Protein AF-A0A699X0J9-F1 (afdb_monomer)

pLDDT: mean 88.97, std 14.88, range [35.62, 98.38]

Solvent-accessible surface area (backbone atoms only — not comparable to full-atom values): 6450 Å² total; per-residue (Å²): 140,68,69,65,60,46,72,79,24,84,44,72,50,54,45,47,22,56,50,39,42,52,53,32,54,53,49,50,53,50,58,52,47,53,58,72,77,47,91,50,65,69,58,43,58,49,52,63,55,41,64,59,46,55,31,35,77,53,84,69,36,70,53,65,58,59,55,50,59,76,46,43,91,80,45,49,73,68,30,44,55,27,41,50,50,36,50,50,54,51,51,52,53,49,52,59,58,47,40,75,79,40,68,77,65,74,71,69,73,83,76,119

Foldseek 3Di:
DCVPVCVVAVDPLSVLLVVLQVLLVVLLVQLVVQVVVDPDLVSSVCSLVVVQVVQCVVVHHGRSLVVCVVVVVVHDPSNNVSSVSSVCSSVVSVCVSVCVVPVPVPPPVVPD

Mean predicted aligned error: 6.47 Å

Nearest PDB structures (foldseek):
  3on4-assembly2_H  TM=8.579E-01  e=2.024E-04  Legionella pneumophila subsp. pneumophila str. Philadelphia 1
  4mo7-assembly1_A-2  TM=7.359E-01  e=3.027E-02  Pseudomonas fluorescens A506
  4yze-assembly2_D  TM=7.605E-01  e=7.163E-02  Escherichia coli K-12
  2dg8-assembly1_D  TM=6.336E-01  e=2.371E+00  Streptomyces coelicolor A3(2)
  2q24-assembly1_B  TM=4.031E-01  e=3.276E+00  Streptomyces coelicolor A3(2)

Secondary structure (DSSP, 8-state):
--TTHHHH-SSHHHHHHHHHHHHHHHHHHHHHHHHHS---HHHHHHHHHHHHHHHHHTTT---HHHHHHHTGGGS-HHHHHHHHHHHHHHHHHHHHHHHHH-GGGGTTTT--

Radius of gyration: 16.88 Å; Cα contacts (8 Å, |Δi|>4): 59; chains: 1; bounding box: 32×26×55 Å

Organism: Tanacetum cinerariifolium (NCBI:txid118510)

Structure (mmCIF, N/CA/C/O backbone):
data_AF-A0A699X0J9-F1
#
_entry.id   AF-A0A699X0J9-F1
#
loop_
_atom_site.gro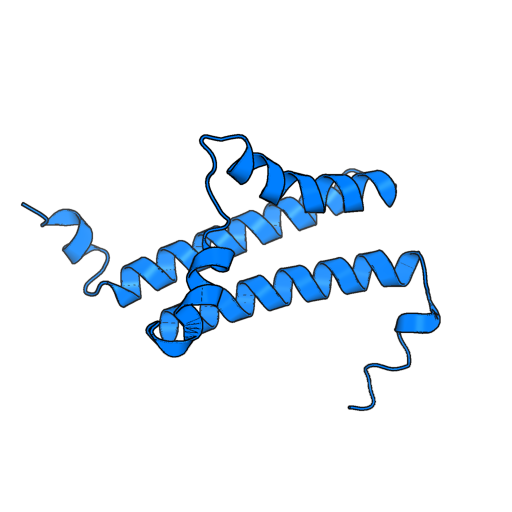up_PDB
_atom_site.id
_atom_site.type_symbol
_atom_site.label_atom_id
_atom_site.label_alt_id
_atom_site.label_comp_id
_atom_site.label_asym_id
_atom_site.label_entity_id
_atom_site.label_seq_id
_atom_site.pdbx_PDB_ins_code
_atom_site.Cartn_x
_atom_site.Cartn_y
_atom_site.Cartn_z
_atom_site.occupancy
_atom_site.B_iso_or_equiv
_atom_site.auth_seq_id
_atom_site.auth_comp_id
_atom_site.auth_asym_id
_atom_site.auth_atom_id
_atom_site.pdbx_PDB_model_num
ATOM 1 N N . LYS A 1 1 ? 0.861 8.091 31.937 1.00 45.00 1 LYS A N 1
ATOM 2 C CA . LYS A 1 1 ? 0.830 9.466 31.378 1.00 45.00 1 LYS A CA 1
ATOM 3 C C . LYS A 1 1 ? 0.799 9.354 29.852 1.00 45.00 1 LYS A C 1
ATOM 5 O O . LYS A 1 1 ? 1.847 9.199 29.254 1.00 45.00 1 LYS A O 1
ATOM 10 N N . SER A 1 2 ? -0.402 9.342 29.267 1.00 54.66 2 SER A N 1
ATOM 11 C CA . SER A 1 2 ? -0.681 9.207 27.822 1.00 54.66 2 SER A CA 1
ATOM 12 C C . SER A 1 2 ? -1.504 10.420 27.358 1.00 54.66 2 SER A C 1
ATOM 14 O O . SER A 1 2 ? -2.553 10.291 26.750 1.00 54.66 2 SER A O 1
ATOM 16 N N . ALA A 1 3 ? -1.127 11.627 27.786 1.00 61.25 3 ALA A N 1
ATOM 17 C CA . ALA A 1 3 ? -1.973 12.803 27.564 1.00 61.25 3 ALA A CA 1
ATOM 18 C C . ALA A 1 3 ? -1.844 13.374 26.140 1.00 61.25 3 ALA A C 1
ATOM 20 O O . ALA A 1 3 ? -2.787 13.988 25.659 1.00 61.25 3 ALA A O 1
ATOM 21 N N . SER A 1 4 ? -0.717 13.160 25.447 1.00 83.31 4 SER A N 1
ATOM 22 C CA . SER A 1 4 ? -0.514 13.719 24.103 1.00 83.31 4 SER A CA 1
ATOM 23 C C . SER A 1 4 ? -1.158 12.880 23.001 1.00 83.31 4 SER A C 1
ATOM 25 O O . SER A 1 4 ? -1.800 13.438 22.122 1.00 83.31 4 SER A O 1
ATOM 27 N N . ILE A 1 5 ? -1.046 11.547 23.042 1.00 82.94 5 ILE A N 1
ATOM 28 C CA . ILE A 1 5 ? -1.568 10.710 21.950 1.00 82.94 5 ILE A CA 1
ATOM 29 C C . ILE A 1 5 ? -3.097 10.731 21.906 1.00 82.94 5 ILE A C 1
ATOM 31 O O . ILE A 1 5 ? -3.656 10.847 20.827 1.00 82.94 5 ILE A O 1
ATOM 35 N N . HIS A 1 6 ? -3.760 10.725 23.069 1.00 85.56 6 HIS A N 1
ATOM 36 C CA . HIS A 1 6 ? -5.222 10.809 23.158 1.00 85.56 6 HIS A CA 1
ATOM 37 C C . HIS A 1 6 ? -5.766 12.197 22.803 1.00 85.56 6 HIS A C 1
ATOM 39 O O . HIS A 1 6 ? -6.934 12.316 22.452 1.00 85.56 6 HIS A O 1
ATOM 45 N N . TYR A 1 7 ? -4.930 13.240 22.877 1.00 86.19 7 TYR A N 1
ATOM 46 C CA . TYR A 1 7 ? -5.292 14.570 22.389 1.00 86.19 7 TYR A CA 1
ATOM 47 C C . TYR A 1 7 ? -5.343 14.615 20.854 1.00 86.19 7 TYR A C 1
ATOM 49 O O . TYR A 1 7 ? -6.202 15.286 20.294 1.00 86.19 7 TYR A O 1
ATOM 57 N N . HIS A 1 8 ? -4.450 13.887 20.175 1.00 88.19 8 HIS A N 1
ATOM 58 C CA . HIS A 1 8 ? -4.416 13.820 18.709 1.00 88.19 8 HIS A CA 1
ATOM 59 C C . HIS A 1 8 ? -5.316 12.721 18.128 1.00 88.19 8 HIS A C 1
ATOM 61 O O . HIS A 1 8 ? -5.863 12.897 17.045 1.00 88.19 8 HIS A O 1
ATOM 67 N N . PHE A 1 9 ? -5.479 11.613 18.850 1.00 94.06 9 PHE A N 1
ATOM 68 C CA . PHE A 1 9 ? -6.233 10.433 18.434 1.00 94.06 9 PHE A CA 1
ATOM 69 C C . PHE A 1 9 ? -7.167 10.004 19.573 1.00 94.06 9 PHE A C 1
ATOM 71 O O . PHE A 1 9 ? -6.734 9.297 20.493 1.00 94.06 9 PHE A O 1
ATOM 78 N N . PRO A 1 10 ? -8.434 10.458 19.554 1.00 91.62 10 PRO A N 1
ATOM 79 C CA . PRO A 1 10 ? -9.406 10.166 20.606 1.00 91.62 10 PRO A CA 1
ATOM 80 C C . PRO A 1 10 ? -9.578 8.665 20.877 1.00 91.62 10 PRO A C 1
ATOM 82 O O . PRO A 1 10 ? -9.729 8.255 22.030 1.00 91.62 10 PRO A O 1
ATOM 85 N N . THR A 1 11 ? -9.497 7.836 19.836 1.00 93.75 11 THR A N 1
ATOM 86 C CA . THR A 1 11 ? -9.615 6.378 19.908 1.00 93.75 11 THR A CA 1
ATOM 87 C C . THR A 1 11 ? -8.399 5.664 19.308 1.00 93.75 11 THR A C 1
ATOM 89 O O . THR A 1 11 ? -7.573 6.239 18.598 1.00 93.75 11 THR A O 1
ATOM 92 N N . LYS A 1 12 ? -8.279 4.359 19.588 1.00 92.19 12 LYS A N 1
ATOM 93 C CA . LYS A 1 12 ? -7.290 3.504 18.912 1.00 92.19 12 LYS A CA 1
ATOM 94 C C . LYS A 1 12 ? -7.591 3.338 17.419 1.00 92.19 12 LYS A C 1
ATOM 96 O O . LYS A 1 12 ? -6.649 3.148 16.658 1.00 92.19 12 LYS A O 1
ATOM 101 N N . GLY A 1 13 ? -8.866 3.412 17.033 1.00 95.69 13 GLY A N 1
ATOM 102 C CA . GLY A 1 13 ? -9.298 3.386 15.639 1.00 95.69 13 GLY A CA 1
ATOM 103 C C . GLY A 1 13 ? -8.772 4.591 14.868 1.00 95.69 13 GLY A C 1
ATOM 104 O O . GLY A 1 13 ? -8.112 4.406 13.852 1.00 95.69 13 GLY A O 1
ATOM 105 N N . ASP A 1 14 ? -8.888 5.793 15.443 1.00 96.38 14 ASP A N 1
ATOM 106 C CA . ASP A 1 14 ? -8.346 7.029 14.852 1.00 96.38 14 ASP A CA 1
ATOM 107 C C . ASP A 1 14 ? -6.827 6.942 14.628 1.00 96.38 14 ASP A C 1
ATOM 109 O O . ASP A 1 14 ? -6.306 7.336 13.584 1.00 96.38 14 ASP A O 1
ATOM 113 N N . LEU A 1 15 ? -6.096 6.395 15.607 1.00 96.38 15 LEU A N 1
ATOM 114 C CA . LEU A 1 15 ? -4.654 6.181 15.471 1.00 96.38 15 LEU A CA 1
ATOM 115 C C . LEU A 1 15 ? -4.339 5.123 14.404 1.00 96.38 15 LEU A C 1
ATOM 117 O O . LEU A 1 15 ? -3.428 5.318 13.601 1.00 96.38 15 LEU A O 1
ATOM 121 N N . GLY A 1 16 ? -5.072 4.008 14.398 1.00 96.81 16 GLY A N 1
ATOM 122 C CA . GLY A 1 16 ? -4.918 2.939 13.414 1.00 96.81 16 GLY A CA 1
ATOM 123 C C . GLY A 1 16 ? -5.152 3.436 11.990 1.00 96.81 16 GLY A C 1
ATOM 124 O O . GLY A 1 16 ? -4.320 3.188 11.120 1.00 96.81 16 GLY A O 1
ATOM 125 N N . GLN A 1 17 ? -6.217 4.213 11.785 1.00 98.00 17 GLN A N 1
ATOM 126 C CA . GLN A 1 17 ? -6.553 4.834 10.509 1.00 98.00 17 GLN A CA 1
ATOM 127 C C . GLN A 1 17 ? -5.423 5.758 10.057 1.00 98.00 17 GLN A C 1
ATOM 129 O O . GLN A 1 17 ? -4.915 5.617 8.951 1.00 98.00 17 GLN A O 1
ATOM 134 N N . ALA A 1 18 ? -4.968 6.670 10.921 1.00 97.81 18 ALA A N 1
ATOM 135 C CA . ALA A 1 18 ? -3.906 7.606 10.566 1.00 97.81 18 ALA A CA 1
ATOM 136 C C . ALA A 1 18 ? -2.583 6.905 10.212 1.00 97.81 18 ALA A C 1
ATOM 138 O O . ALA A 1 18 ? -1.865 7.349 9.314 1.00 97.81 18 ALA A O 1
ATOM 139 N N . LEU A 1 19 ? -2.258 5.802 10.895 1.00 97.19 19 LEU A N 1
ATOM 140 C CA . LEU A 1 19 ? -1.078 4.996 10.589 1.00 97.19 19 LEU A CA 1
ATOM 141 C C . LEU A 1 19 ? -1.209 4.271 9.246 1.00 97.19 19 LEU A C 1
ATOM 143 O O . LEU A 1 19 ? -0.277 4.344 8.445 1.00 97.19 19 LEU A O 1
ATOM 147 N N . ALA A 1 20 ? -2.336 3.599 9.001 1.00 98.06 20 ALA A N 1
ATOM 148 C CA . ALA A 1 20 ? -2.597 2.873 7.759 1.00 98.06 20 ALA A CA 1
ATOM 149 C C . ALA A 1 20 ? -2.661 3.818 6.551 1.00 98.06 20 ALA A C 1
ATOM 151 O O . ALA A 1 20 ? -2.046 3.549 5.520 1.00 98.06 20 ALA A O 1
ATOM 152 N N . LYS A 1 21 ? -3.306 4.977 6.717 1.00 98.31 21 LYS A N 1
ATOM 153 C CA . LYS A 1 21 ? -3.367 6.030 5.706 1.00 98.31 21 LYS A CA 1
ATOM 154 C C . LYS A 1 21 ? -1.979 6.517 5.311 1.00 98.31 21 LYS A C 1
ATOM 156 O O . LYS A 1 21 ? -1.615 6.450 4.142 1.00 98.31 21 LYS A O 1
ATOM 161 N N . ARG A 1 22 ? -1.167 6.943 6.287 1.00 98.12 22 ARG A N 1
ATOM 162 C CA . ARG A 1 22 ? 0.202 7.404 6.009 1.00 98.12 22 ARG A CA 1
ATOM 163 C C . ARG A 1 22 ? 1.034 6.309 5.341 1.00 98.12 22 ARG A C 1
ATOM 165 O O . ARG A 1 22 ? 1.753 6.584 4.393 1.00 98.12 22 ARG A O 1
ATOM 172 N N . TYR A 1 23 ? 0.915 5.069 5.813 1.00 96.75 23 TYR A N 1
ATOM 173 C CA . TYR A 1 23 ? 1.628 3.936 5.223 1.00 96.75 23 TYR A CA 1
ATOM 174 C C . TYR A 1 23 ? 1.238 3.707 3.752 1.00 96.75 23 TYR A C 1
ATOM 176 O O . TYR A 1 23 ? 2.097 3.421 2.919 1.00 96.75 23 TYR A O 1
ATOM 184 N N . THR A 1 24 ? -0.043 3.883 3.424 1.00 96.62 24 THR A N 1
ATOM 185 C CA . THR A 1 24 ? -0.561 3.810 2.051 1.00 96.62 24 THR A CA 1
ATOM 186 C C . THR A 1 24 ? -0.041 4.948 1.180 1.00 96.62 24 THR A C 1
ATOM 188 O O . THR A 1 24 ? 0.410 4.704 0.062 1.00 96.62 24 THR A O 1
ATOM 191 N N . GLU A 1 25 ? -0.052 6.179 1.693 1.00 97.69 25 GLU A N 1
ATOM 192 C CA . GLU A 1 25 ? 0.470 7.360 0.996 1.00 97.69 25 GLU A CA 1
ATOM 193 C C . GLU A 1 25 ? 1.974 7.224 0.700 1.00 97.69 25 GLU A C 1
ATOM 195 O O . GLU A 1 25 ? 2.400 7.464 -0.432 1.00 97.69 25 GLU A O 1
ATOM 200 N N . ASP A 1 26 ? 2.763 6.760 1.674 1.00 96.19 26 ASP A N 1
ATOM 201 C CA . ASP A 1 26 ? 4.200 6.510 1.514 1.00 96.19 26 ASP A CA 1
ATOM 202 C C . ASP A 1 26 ? 4.466 5.428 0.450 1.00 96.19 26 ASP A C 1
ATOM 204 O O . ASP A 1 26 ? 5.337 5.587 -0.412 1.00 96.19 26 ASP A O 1
ATOM 208 N N . GLY A 1 27 ? 3.689 4.338 0.473 1.00 94.56 27 GLY A N 1
ATOM 209 C CA . GLY A 1 27 ? 3.771 3.266 -0.521 1.00 94.56 27 GLY A CA 1
ATOM 210 C C . GLY A 1 27 ? 3.434 3.747 -1.933 1.00 94.56 27 GLY A C 1
ATOM 211 O O . GLY A 1 27 ? 4.189 3.490 -2.871 1.00 94.56 27 GLY A O 1
ATOM 212 N N . LEU A 1 28 ? 2.347 4.506 -2.092 1.00 96.00 28 LEU A N 1
ATOM 213 C CA . LEU A 1 28 ? 1.959 5.099 -3.373 1.00 96.00 28 LEU A CA 1
ATOM 214 C C . LEU A 1 28 ? 3.043 6.038 -3.915 1.00 96.00 28 LEU A C 1
ATOM 216 O O . LEU A 1 28 ? 3.370 5.979 -5.103 1.00 96.00 28 LEU A O 1
ATOM 220 N N . ALA A 1 29 ? 3.609 6.892 -3.061 1.00 96.75 29 ALA A N 1
ATOM 221 C CA . ALA A 1 29 ? 4.675 7.809 -3.449 1.00 96.75 29 ALA A CA 1
ATOM 222 C C . ALA A 1 29 ? 5.916 7.050 -3.941 1.00 96.75 29 ALA A C 1
ATOM 224 O O . ALA A 1 29 ? 6.453 7.374 -5.002 1.00 96.75 29 ALA A O 1
ATOM 225 N N . TYR A 1 30 ? 6.323 5.996 -3.227 1.00 95.69 30 TYR A N 1
ATOM 226 C CA . TYR A 1 30 ? 7.424 5.132 -3.648 1.00 95.69 30 TYR A CA 1
ATOM 227 C C . TYR A 1 30 ? 7.150 4.470 -5.005 1.00 95.69 30 TYR A C 1
ATOM 229 O O . TYR A 1 30 ? 7.976 4.553 -5.913 1.00 95.69 30 TYR A O 1
ATOM 237 N N . LEU A 1 31 ? 5.983 3.841 -5.166 1.00 95.50 31 LEU A N 1
ATOM 238 C CA . LEU A 1 31 ? 5.615 3.122 -6.390 1.00 95.50 31 LEU A CA 1
ATOM 239 C C . LEU A 1 31 ? 5.492 4.054 -7.603 1.00 95.50 31 LEU A C 1
ATOM 241 O O . LEU A 1 31 ? 5.842 3.674 -8.723 1.00 95.50 31 LEU A O 1
ATOM 245 N N . THR A 1 32 ? 5.032 5.286 -7.379 1.00 95.12 32 THR A N 1
ATOM 246 C CA . THR A 1 32 ? 4.991 6.334 -8.406 1.00 95.12 32 THR A CA 1
ATOM 247 C C . THR A 1 32 ? 6.402 6.754 -8.814 1.00 95.12 32 THR A C 1
ATOM 249 O O . THR A 1 32 ? 6.693 6.820 -10.007 1.00 95.12 32 THR A O 1
ATOM 252 N N . GLY A 1 33 ? 7.296 6.984 -7.846 1.00 95.50 33 GLY A N 1
ATOM 253 C CA . GLY A 1 33 ? 8.698 7.327 -8.112 1.00 95.50 33 GLY A CA 1
ATOM 254 C C . GLY A 1 33 ? 9.434 6.224 -8.873 1.00 95.50 33 GLY A C 1
ATOM 255 O O . GLY A 1 33 ? 10.081 6.490 -9.880 1.00 95.50 33 GLY A O 1
ATOM 256 N N . LEU A 1 34 ? 9.228 4.965 -8.478 1.00 94.25 34 LEU A N 1
ATOM 257 C CA . LEU A 1 34 ? 9.820 3.803 -9.141 1.00 94.25 34 LEU A CA 1
ATOM 258 C C . LEU A 1 34 ? 9.480 3.739 -10.639 1.00 94.25 34 LEU A C 1
ATOM 260 O O . LEU A 1 34 ? 10.334 3.368 -11.444 1.00 94.25 34 LEU A O 1
ATOM 264 N N . ARG A 1 35 ? 8.252 4.121 -11.018 1.00 91.50 35 ARG A N 1
ATOM 265 C CA . ARG A 1 35 ? 7.838 4.214 -12.425 1.00 91.50 35 ARG A CA 1
ATOM 266 C C . ARG A 1 35 ? 8.364 5.446 -13.152 1.00 91.50 35 ARG A C 1
ATOM 268 O O . ARG A 1 35 ? 8.502 5.391 -14.366 1.00 91.50 35 ARG A O 1
ATOM 275 N N . ALA A 1 36 ? 8.613 6.544 -12.447 1.00 91.88 36 ALA A N 1
ATOM 276 C CA . ALA A 1 36 ? 9.130 7.767 -13.053 1.00 91.88 36 ALA A CA 1
ATOM 277 C C . ALA A 1 36 ? 10.635 7.679 -13.370 1.00 91.88 36 ALA A C 1
ATOM 279 O O . ALA A 1 36 ? 11.095 8.300 -14.325 1.00 91.88 36 ALA A O 1
ATOM 280 N N . ASP A 1 37 ? 11.389 6.898 -12.593 1.00 88.69 37 ASP A N 1
ATOM 281 C CA . ASP A 1 37 ? 12.855 6.853 -12.667 1.00 88.69 37 ASP A CA 1
ATOM 282 C C . ASP A 1 37 ? 13.407 5.878 -13.727 1.00 88.69 37 ASP A C 1
ATOM 284 O O . ASP A 1 37 ? 14.606 5.885 -14.020 1.00 88.69 37 ASP A O 1
ATOM 288 N N . SER A 1 38 ? 12.571 5.003 -14.296 1.00 88.69 38 SER A N 1
ATOM 289 C CA . SER A 1 38 ? 12.994 3.967 -15.246 1.00 88.69 38 SER A CA 1
ATOM 290 C C . SER A 1 38 ? 11.829 3.459 -16.091 1.00 88.69 38 SER A C 1
ATOM 292 O O . SER A 1 38 ? 10.713 3.435 -15.595 1.00 88.69 38 SER A O 1
ATOM 294 N N . ASP A 1 39 ? 12.113 2.962 -17.299 1.00 87.94 39 ASP A N 1
ATOM 295 C CA . ASP A 1 39 ? 11.187 2.181 -18.141 1.00 87.94 39 ASP A CA 1
ATOM 296 C C . ASP A 1 39 ? 11.525 0.669 -18.153 1.00 87.94 39 ASP A C 1
ATOM 298 O O . ASP A 1 39 ? 11.047 -0.089 -19.001 1.00 87.94 39 ASP A O 1
ATOM 302 N N . ASP A 1 40 ? 12.387 0.205 -17.240 1.00 91.38 40 ASP A N 1
ATOM 303 C CA . ASP A 1 40 ? 12.771 -1.206 -17.140 1.00 91.38 40 ASP A CA 1
ATOM 304 C C . ASP A 1 40 ? 11.828 -1.969 -16.204 1.00 91.38 40 ASP A C 1
ATOM 306 O O . ASP A 1 40 ? 11.869 -1.850 -14.976 1.00 91.38 40 ASP A O 1
ATOM 310 N N . LEU A 1 41 ? 11.024 -2.840 -16.807 1.00 91.19 41 LEU A N 1
ATOM 311 C CA . LEU A 1 41 ? 10.118 -3.744 -16.114 1.00 91.19 41 LEU A CA 1
ATOM 312 C C . LEU A 1 41 ? 10.792 -4.562 -15.001 1.00 91.19 41 LEU A C 1
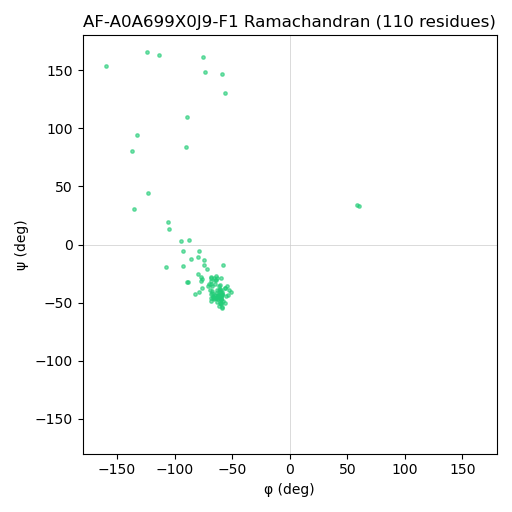ATOM 314 O O . LEU A 1 41 ? 10.199 -4.769 -13.940 1.00 91.19 41 LEU A O 1
ATOM 318 N N . ASN A 1 42 ? 12.014 -5.055 -15.221 1.00 91.50 42 ASN A N 1
ATOM 319 C CA . ASN A 1 42 ? 12.709 -5.847 -14.209 1.00 91.50 42 ASN A CA 1
ATOM 320 C C . ASN A 1 42 ? 13.074 -4.984 -13.001 1.00 91.50 42 ASN A C 1
ATOM 322 O O . ASN A 1 42 ? 13.011 -5.467 -11.869 1.00 91.50 42 ASN A O 1
ATOM 326 N N . LEU A 1 43 ? 13.425 -3.712 -13.223 1.00 94.00 43 LEU A N 1
ATOM 327 C CA . LEU A 1 43 ? 13.680 -2.763 -12.141 1.00 94.00 43 LEU A CA 1
ATOM 328 C C . LEU A 1 43 ? 12.398 -2.450 -11.371 1.00 94.00 43 LEU A C 1
ATOM 330 O O . LEU A 1 43 ? 12.433 -2.459 -10.142 1.00 94.00 43 LEU A O 1
ATOM 334 N N . TRP A 1 44 ? 11.266 -2.269 -12.055 1.00 95.12 44 TRP A N 1
ATOM 335 C CA . TRP A 1 44 ? 9.973 -2.072 -11.397 1.00 95.12 44 TRP A CA 1
ATOM 336 C C . TRP A 1 44 ? 9.570 -3.272 -10.541 1.00 95.12 44 TRP A C 1
ATOM 338 O O . TRP A 1 44 ? 9.307 -3.118 -9.350 1.00 95.12 44 TRP A O 1
ATOM 348 N N . MET A 1 45 ? 9.573 -4.482 -11.102 1.00 94.75 45 MET A N 1
ATOM 349 C CA . MET A 1 45 ? 9.170 -5.679 -10.355 1.00 94.75 45 MET A CA 1
ATOM 350 C C . MET A 1 45 ? 10.107 -5.955 -9.179 1.00 94.75 45 MET A C 1
ATOM 352 O O . MET A 1 45 ? 9.651 -6.296 -8.086 1.00 94.75 45 MET A O 1
ATOM 356 N N . LYS A 1 46 ? 11.417 -5.747 -9.364 1.00 95.19 46 LYS A N 1
ATOM 357 C CA . LYS A 1 46 ? 12.383 -5.856 -8.271 1.00 95.19 46 LYS A CA 1
ATOM 358 C C . LYS A 1 46 ? 12.109 -4.816 -7.186 1.00 95.19 46 LYS A C 1
ATOM 360 O O . LYS A 1 46 ? 12.026 -5.195 -6.022 1.00 95.19 46 LYS A O 1
ATOM 365 N N . GLY A 1 47 ? 11.931 -3.546 -7.554 1.00 95.88 47 GLY A N 1
ATOM 366 C CA . GLY A 1 47 ? 11.637 -2.460 -6.616 1.00 95.88 47 GLY A CA 1
ATOM 367 C C . GLY A 1 47 ? 10.354 -2.705 -5.824 1.00 95.88 47 GLY A C 1
ATOM 368 O O . GLY A 1 47 ? 10.366 -2.587 -4.603 1.00 95.88 47 GLY A O 1
ATOM 369 N N . TYR A 1 48 ? 9.291 -3.173 -6.485 1.00 96.25 48 TYR A N 1
ATOM 370 C CA . TYR A 1 48 ? 8.045 -3.568 -5.825 1.00 96.25 48 TYR A CA 1
ATOM 371 C C . TYR A 1 48 ? 8.279 -4.629 -4.746 1.00 96.25 48 TYR A C 1
ATOM 373 O O . TYR A 1 48 ? 7.862 -4.461 -3.606 1.00 96.25 48 TYR A O 1
ATOM 381 N N . THR A 1 49 ? 8.992 -5.715 -5.064 1.00 95.56 49 THR A N 1
ATOM 382 C CA . THR A 1 49 ? 9.281 -6.755 -4.060 1.00 95.56 49 THR A CA 1
ATOM 383 C C . THR A 1 49 ? 10.230 -6.275 -2.961 1.00 95.56 49 THR A C 1
ATOM 385 O O . THR A 1 49 ? 10.148 -6.741 -1.821 1.00 95.56 49 THR A O 1
ATOM 388 N N . GLU A 1 50 ? 11.115 -5.328 -3.279 1.00 94.62 50 GLU A N 1
ATOM 389 C CA . GLU A 1 50 ? 12.129 -4.842 -2.352 1.00 94.62 50 GLU A CA 1
ATOM 390 C C . GLU A 1 50 ? 11.511 -4.057 -1.193 1.00 94.62 50 GLU A C 1
ATOM 392 O O . GLU A 1 50 ? 11.983 -4.212 -0.071 1.00 94.62 50 GLU A O 1
ATOM 397 N N . ILE A 1 51 ? 10.414 -3.311 -1.386 1.00 91.56 51 ILE A N 1
ATOM 398 C CA . ILE A 1 51 ? 9.795 -2.560 -0.272 1.00 91.56 51 ILE A CA 1
ATOM 399 C C . ILE A 1 51 ? 9.359 -3.478 0.871 1.00 91.56 51 ILE A C 1
ATOM 401 O O . ILE A 1 51 ? 9.549 -3.166 2.047 1.00 91.56 51 ILE A O 1
ATOM 405 N N . PHE A 1 52 ? 8.822 -4.650 0.530 1.00 92.00 52 PHE A N 1
ATOM 406 C CA . PHE A 1 52 ? 8.394 -5.648 1.506 1.00 92.00 52 PHE A CA 1
ATOM 407 C C . PHE A 1 52 ? 9.597 -6.384 2.095 1.00 92.00 52 PHE A C 1
ATOM 409 O O . PHE A 1 52 ? 9.646 -6.653 3.298 1.00 92.00 52 PHE A O 1
ATOM 416 N N . ARG A 1 53 ? 10.611 -6.655 1.265 1.00 93.56 53 ARG A N 1
ATOM 417 C CA . ARG A 1 53 ? 11.877 -7.247 1.702 1.00 93.56 53 ARG A CA 1
ATOM 418 C C . ARG A 1 53 ? 12.610 -6.360 2.704 1.00 93.56 53 ARG A C 1
ATOM 420 O O . ARG A 1 5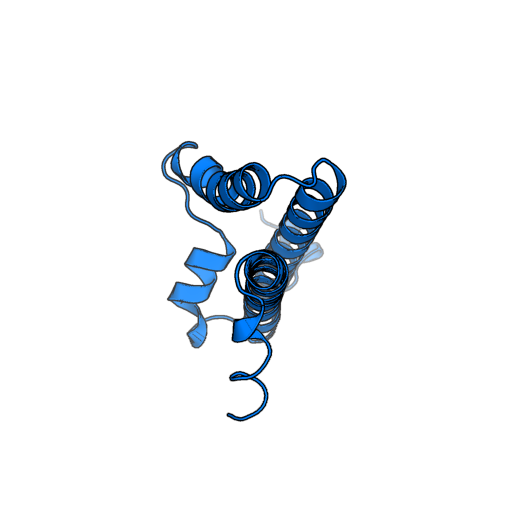3 ? 13.153 -6.891 3.667 1.00 93.56 53 ARG A O 1
ATOM 427 N N . MET A 1 54 ? 12.604 -5.040 2.517 1.00 91.44 54 MET A N 1
ATOM 428 C CA . MET A 1 54 ? 13.249 -4.083 3.420 1.00 91.44 54 MET A CA 1
ATOM 429 C C . MET A 1 54 ? 12.665 -4.144 4.833 1.00 91.44 54 MET A C 1
ATOM 431 O O . MET A 1 54 ? 13.414 -4.023 5.800 1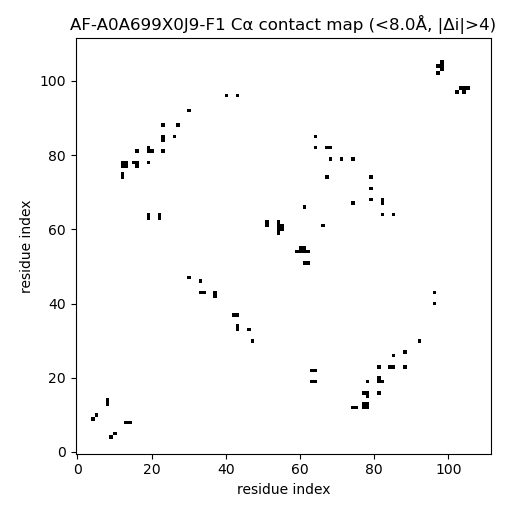.00 91.44 54 MET A O 1
ATOM 435 N N . ALA A 1 55 ? 11.359 -4.393 4.973 1.00 90.81 55 ALA A N 1
ATOM 436 C CA . ALA A 1 55 ? 10.756 -4.656 6.277 1.00 90.81 55 ALA A CA 1
ATOM 437 C C . ALA A 1 55 ? 11.276 -5.974 6.876 1.00 90.81 55 ALA A C 1
ATOM 439 O O . ALA A 1 55 ? 11.713 -5.995 8.024 1.00 90.81 55 ALA A O 1
ATOM 440 N N . LEU A 1 56 ? 11.311 -7.047 6.082 1.00 92.62 56 LEU A N 1
ATOM 441 C CA . LEU A 1 56 ? 11.761 -8.364 6.534 1.00 92.62 56 LEU A CA 1
ATOM 442 C C . LEU A 1 56 ? 13.228 -8.367 6.992 1.00 92.62 56 LEU A C 1
ATOM 444 O O . LEU A 1 56 ? 13.557 -8.931 8.030 1.00 92.62 56 LEU A O 1
ATOM 448 N N . VAL A 1 57 ? 14.135 -7.739 6.244 1.00 95.81 57 VAL A N 1
ATOM 449 C CA . VAL A 1 57 ? 15.561 -7.703 6.625 1.00 95.81 57 VAL A CA 1
ATOM 450 C C . VAL A 1 57 ? 15.839 -6.749 7.787 1.00 95.81 57 VAL A C 1
ATOM 452 O O . VAL A 1 57 ? 16.880 -6.858 8.431 1.00 95.81 57 VAL A O 1
ATOM 455 N N . ASN A 1 58 ? 14.914 -5.833 8.071 1.00 93.12 58 ASN A N 1
ATOM 456 C CA . ASN A 1 58 ? 14.969 -4.928 9.208 1.00 93.12 58 ASN A CA 1
ATOM 457 C C . ASN A 1 58 ? 14.274 -5.564 10.420 1.00 93.12 58 ASN A C 1
ATOM 459 O O . ASN A 1 58 ? 13.102 -5.309 10.681 1.00 93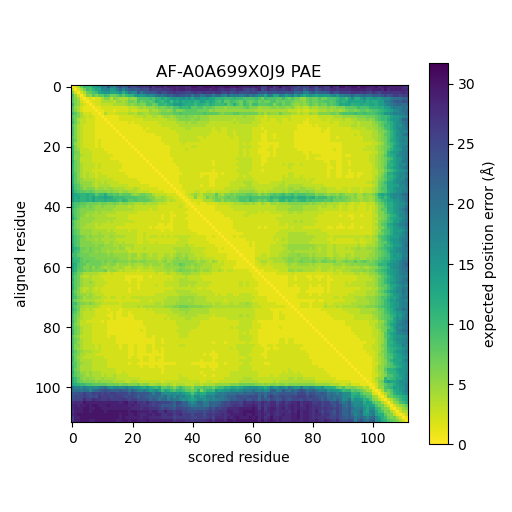.12 58 ASN A O 1
ATOM 463 N N . ASP A 1 59 ? 15.005 -6.399 11.156 1.00 95.62 59 ASP A N 1
ATOM 464 C CA . ASP A 1 59 ? 14.533 -7.096 12.361 1.00 95.62 59 ASP A CA 1
ATOM 465 C C . ASP A 1 59 ? 13.322 -8.026 12.141 1.00 95.62 59 ASP A C 1
ATOM 467 O O . ASP A 1 59 ? 12.492 -8.182 13.037 1.00 95.62 59 ASP A O 1
ATOM 471 N N . ASN A 1 60 ? 13.197 -8.659 10.966 1.00 91.69 60 ASN A N 1
ATOM 472 C CA . ASN A 1 60 ? 12.106 -9.597 10.662 1.00 91.69 60 ASN A CA 1
ATOM 473 C C . ASN A 1 60 ? 10.706 -8.969 10.802 1.00 91.69 60 ASN A C 1
ATOM 475 O O . ASN A 1 60 ? 9.750 -9.627 11.221 1.00 91.69 60 ASN A O 1
ATOM 479 N N . ARG A 1 61 ? 10.584 -7.675 10.482 1.00 93.56 61 ARG A N 1
ATOM 480 C CA . ARG A 1 61 ? 9.304 -6.960 10.517 1.00 93.56 61 ARG A CA 1
ATOM 481 C C . ARG A 1 61 ? 8.441 -7.346 9.319 1.00 93.56 61 ARG A C 1
ATOM 483 O O . ARG A 1 61 ? 8.919 -7.840 8.302 1.00 93.56 61 ARG A O 1
ATOM 490 N N . MET A 1 62 ? 7.149 -7.069 9.439 1.00 92.00 62 MET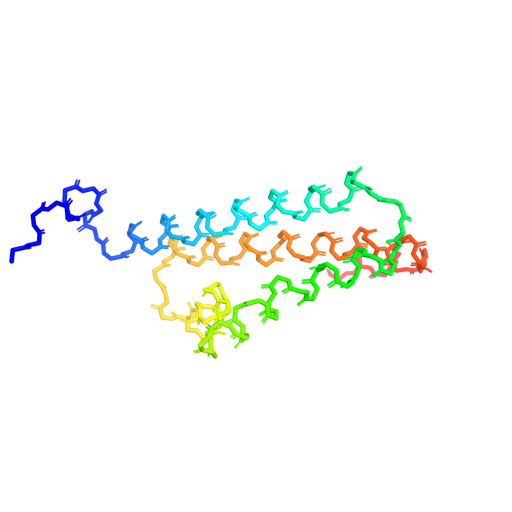 A N 1
ATOM 491 C CA . MET A 1 62 ? 6.165 -7.281 8.378 1.00 92.00 62 MET A CA 1
ATOM 492 C C . MET A 1 62 ? 5.594 -5.957 7.876 1.00 92.00 62 MET A C 1
ATOM 494 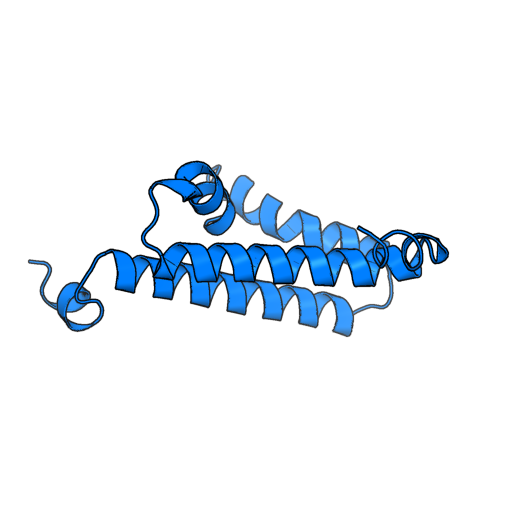O O . MET A 1 62 ? 5.702 -4.919 8.532 1.00 92.00 62 MET A O 1
ATOM 498 N N . CYS A 1 63 ? 4.965 -6.014 6.702 1.00 94.38 63 CYS A N 1
ATOM 499 C CA . CYS A 1 63 ? 4.138 -4.931 6.188 1.00 94.38 63 CYS A CA 1
ATOM 500 C C . CYS A 1 63 ? 3.034 -4.593 7.199 1.00 94.38 63 CYS A C 1
ATOM 502 O O . CYS A 1 63 ? 2.323 -5.492 7.650 1.00 94.38 63 CYS A O 1
ATOM 504 N N . LEU A 1 64 ? 2.876 -3.307 7.530 1.00 95.31 64 LEU A N 1
ATOM 505 C CA . LEU A 1 64 ? 1.845 -2.854 8.466 1.00 95.31 64 LEU A CA 1
ATOM 506 C C . LEU A 1 64 ? 0.450 -3.244 7.966 1.00 95.31 64 LEU A C 1
ATOM 508 O O . LEU A 1 64 ? -0.280 -3.933 8.673 1.00 95.31 64 LEU A O 1
ATOM 512 N N . CYS A 1 65 ? 0.124 -2.864 6.727 1.00 96.31 65 CYS A N 1
ATOM 513 C CA . CYS A 1 65 ? -1.137 -3.237 6.089 1.00 96.31 65 CYS A CA 1
ATOM 514 C C . CYS A 1 65 ? -1.255 -4.754 5.886 1.00 96.31 65 CYS A C 1
ATOM 516 O O . CYS A 1 65 ? -2.360 -5.272 5.929 1.00 96.31 65 CYS A O 1
ATOM 518 N N . GLY A 1 66 ? -0.138 -5.480 5.752 1.00 94.88 66 GLY A N 1
ATOM 519 C CA . GLY A 1 66 ? -0.135 -6.944 5.694 1.00 94.88 66 GLY A CA 1
ATOM 520 C C . GLY A 1 66 ? -0.590 -7.604 7.000 1.00 94.88 66 GLY A C 1
ATOM 521 O O . GLY A 1 66 ? -1.424 -8.502 6.964 1.00 94.88 66 GLY A O 1
ATOM 522 N N . ILE A 1 67 ? -0.098 -7.142 8.157 1.00 95.12 67 ILE A N 1
ATOM 523 C CA . ILE A 1 67 ? -0.596 -7.625 9.458 1.00 95.12 67 ILE A CA 1
ATOM 524 C C . ILE A 1 67 ? -2.034 -7.162 9.694 1.00 95.12 67 ILE A C 1
ATOM 526 O O . ILE A 1 67 ? -2.854 -7.949 10.148 1.00 95.12 67 ILE A O 1
ATOM 530 N N . MET A 1 68 ? -2.365 -5.911 9.370 1.00 96.81 68 MET A N 1
ATOM 531 C CA . MET A 1 68 ? -3.736 -5.414 9.514 1.00 96.81 68 MET A CA 1
ATOM 532 C C . MET A 1 68 ? -4.729 -6.217 8.661 1.00 96.81 68 MET A C 1
ATOM 534 O O . MET A 1 68 ? -5.797 -6.561 9.148 1.00 96.81 68 MET A O 1
ATOM 538 N N . ALA A 1 69 ? -4.364 -6.581 7.431 1.00 96.62 69 ALA A N 1
ATOM 539 C CA . ALA A 1 69 ? -5.184 -7.432 6.572 1.00 96.62 69 ALA A CA 1
ATOM 540 C C . ALA A 1 69 ? -5.384 -8.848 7.141 1.00 96.62 69 ALA A C 1
ATOM 542 O O . ALA A 1 69 ? -6.428 -9.450 6.912 1.00 96.62 69 ALA A O 1
ATOM 543 N N . ALA A 1 70 ? -4.425 -9.385 7.903 1.00 96.62 70 ALA A N 1
ATOM 544 C CA . ALA A 1 70 ? -4.595 -10.677 8.573 1.00 96.62 70 ALA A CA 1
ATOM 545 C C . ALA A 1 70 ? -5.640 -10.628 9.705 1.00 96.62 70 ALA A C 1
ATOM 547 O O . ALA A 1 70 ? -6.294 -11.630 9.973 1.00 96.62 70 ALA A O 1
ATOM 548 N N . GLU A 1 71 ? -5.826 -9.458 10.319 1.00 95.69 71 GLU A N 1
ATOM 549 C CA . GLU A 1 71 ? -6.774 -9.206 11.414 1.00 95.69 71 GLU A CA 1
ATOM 550 C C . GLU A 1 71 ? -8.011 -8.417 10.936 1.00 95.69 71 GLU A C 1
ATOM 552 O O . GLU A 1 71 ? -8.688 -7.764 11.730 1.00 95.69 71 GLU A O 1
ATOM 557 N N . TYR A 1 72 ? -8.284 -8.417 9.626 1.00 96.50 72 TYR A N 1
ATOM 558 C CA . TYR A 1 72 ? -9.207 -7.482 8.971 1.00 96.50 72 TYR A CA 1
ATOM 559 C C . TYR A 1 72 ? -10.608 -7.450 9.599 1.00 96.50 72 TYR A C 1
ATOM 561 O O . TYR A 1 72 ? -11.156 -6.369 9.832 1.00 96.50 72 TYR A O 1
ATOM 569 N N . ASP A 1 73 ? -11.168 -8.617 9.925 1.00 96.25 73 ASP A N 1
ATOM 570 C CA . ASP A 1 73 ? -12.514 -8.745 10.498 1.00 96.25 73 ASP A CA 1
ATOM 571 C C . ASP A 1 73 ? -12.643 -8.072 11.877 1.00 96.25 73 ASP A C 1
ATOM 573 O O . ASP A 1 73 ? -13.710 -7.552 12.216 1.00 96.25 73 ASP A O 1
ATOM 577 N N . ASP A 1 74 ? -11.545 -7.998 12.632 1.00 96.06 74 ASP A N 1
ATOM 578 C CA . ASP A 1 74 ? -11.485 -7.406 13.971 1.00 96.06 74 ASP A CA 1
ATOM 579 C C . ASP A 1 74 ? -11.096 -5.916 13.960 1.00 96.06 74 ASP A C 1
ATOM 581 O O . ASP A 1 74 ? -11.120 -5.242 14.998 1.00 96.06 74 ASP A O 1
ATOM 585 N N . LEU A 1 75 ? -10.751 -5.358 12.795 1.00 97.25 75 LEU A N 1
ATOM 586 C CA . LEU A 1 75 ? -10.391 -3.949 12.676 1.00 97.25 75 LEU A CA 1
ATOM 587 C C . LEU A 1 75 ? -11.615 -3.026 12.780 1.00 97.25 75 LEU A C 1
ATOM 589 O O . LEU A 1 75 ? -12.700 -3.349 12.295 1.00 97.25 75 LEU A O 1
ATOM 593 N N . PRO A 1 76 ? -11.455 -1.809 13.324 1.00 97.75 76 PRO A N 1
ATOM 594 C CA . PRO A 1 76 ? -12.461 -0.767 13.173 1.00 97.75 76 PRO A CA 1
ATOM 595 C C . PRO A 1 76 ? -12.714 -0.434 11.687 1.00 97.75 76 PRO A C 1
ATOM 597 O O . PRO A 1 76 ? -11.772 -0.483 10.887 1.00 97.75 76 PRO A O 1
ATOM 600 N N . PRO A 1 77 ? -13.953 -0.072 11.295 1.00 97.88 77 PRO A N 1
ATOM 601 C CA . PRO A 1 77 ? -14.305 0.207 9.899 1.00 97.88 77 PRO A CA 1
ATOM 602 C C . PRO A 1 77 ? -13.398 1.235 9.212 1.00 97.88 77 PRO A C 1
ATOM 604 O O . PRO A 1 77 ? -13.039 1.067 8.049 1.00 97.88 77 PRO A O 1
ATOM 607 N N . GLU A 1 78 ? -13.002 2.277 9.935 1.00 97.44 78 GLU A N 1
ATOM 608 C CA . GLU A 1 78 ? -12.118 3.332 9.451 1.00 97.44 78 GLU A CA 1
ATOM 609 C C . GLU A 1 78 ? -10.706 2.830 9.132 1.00 97.44 78 GLU A C 1
ATOM 611 O O . GLU A 1 78 ? -10.072 3.347 8.221 1.00 97.44 78 GLU A O 1
ATOM 616 N N . VAL A 1 79 ? -10.220 1.802 9.833 1.00 98.25 79 VAL A N 1
ATOM 617 C CA . VAL A 1 79 ? -8.912 1.196 9.553 1.00 98.25 79 VAL A CA 1
ATOM 618 C C . VAL A 1 79 ? -9.013 0.259 8.355 1.00 98.25 79 VAL A C 1
ATOM 620 O O . VAL A 1 79 ? -8.130 0.281 7.501 1.00 98.25 79 VAL A O 1
ATOM 623 N N . ARG A 1 80 ? -10.101 -0.521 8.250 1.00 98.38 80 ARG A N 1
ATOM 624 C CA . ARG A 1 80 ? -10.349 -1.397 7.092 1.00 98.38 80 ARG A CA 1
ATOM 625 C C . ARG A 1 80 ? -10.334 -0.626 5.779 1.00 98.38 80 ARG A C 1
ATOM 627 O O . ARG A 1 80 ? -9.658 -1.051 4.853 1.00 98.38 80 ARG A O 1
ATOM 634 N N . ALA A 1 81 ? -10.979 0.541 5.744 1.00 98.25 81 ALA A N 1
ATOM 635 C CA . ALA A 1 81 ? -10.996 1.393 4.557 1.00 98.25 81 ALA A CA 1
ATOM 636 C C . ALA A 1 81 ? -9.582 1.758 4.061 1.00 98.25 81 ALA A C 1
ATOM 638 O O . ALA A 1 81 ? -9.336 1.790 2.859 1.00 98.25 81 ALA A O 1
ATOM 639 N N . GLU A 1 82 ? -8.635 1.994 4.972 1.00 98.25 82 GLU A N 1
ATOM 640 C CA . GLU A 1 82 ? -7.247 2.302 4.607 1.00 98.25 82 GLU A CA 1
ATOM 641 C C . GLU A 1 82 ? -6.458 1.046 4.192 1.00 98.25 82 GLU A C 1
ATOM 643 O O . GLU A 1 82 ? -5.580 1.120 3.336 1.00 98.25 82 GLU A O 1
ATOM 648 N N . VAL A 1 83 ? -6.770 -0.125 4.759 1.00 97.94 83 VAL A N 1
ATOM 649 C CA . VAL A 1 83 ? -6.196 -1.414 4.322 1.00 97.94 83 VAL A CA 1
ATOM 650 C C . VAL A 1 83 ? -6.677 -1.781 2.915 1.00 97.94 83 VAL A C 1
ATOM 652 O O . VAL A 1 83 ? -5.882 -2.241 2.090 1.00 97.94 83 VAL A O 1
ATOM 655 N N . ASP A 1 84 ? -7.950 -1.528 2.616 1.00 98.19 84 ASP A N 1
ATOM 656 C CA . ASP A 1 84 ? -8.517 -1.697 1.277 1.00 98.19 84 ASP A CA 1
ATOM 657 C C . ASP A 1 84 ? -7.845 -0.734 0.295 1.00 98.19 84 ASP A C 1
ATOM 659 O O . ASP A 1 84 ? -7.368 -1.157 -0.756 1.00 98.19 84 ASP A O 1
ATOM 663 N N . ALA A 1 85 ? -7.681 0.538 0.678 1.00 98.06 85 ALA A N 1
ATOM 664 C CA . ALA A 1 85 ? -6.973 1.524 -0.136 1.00 98.06 85 ALA A CA 1
ATOM 665 C C . ALA A 1 85 ? -5.518 1.114 -0.427 1.00 98.06 85 ALA A C 1
ATOM 667 O O . ALA A 1 85 ? -5.048 1.263 -1.558 1.00 98.06 85 ALA A O 1
ATOM 668 N N . PHE A 1 86 ? -4.803 0.559 0.559 1.00 97.75 86 PHE A N 1
ATOM 669 C CA . PHE A 1 86 ? -3.472 -0.009 0.344 1.00 97.75 86 PHE A CA 1
ATOM 670 C C . PHE A 1 86 ? -3.504 -1.137 -0.689 1.00 97.75 86 PHE A C 1
ATOM 672 O O . PHE A 1 86 ? -2.686 -1.163 -1.611 1.00 97.75 86 PHE A O 1
ATOM 679 N N . THR A 1 87 ? -4.448 -2.067 -0.550 1.00 97.31 87 THR A N 1
ATOM 680 C CA . THR A 1 87 ? -4.601 -3.201 -1.468 1.00 97.31 87 THR A CA 1
ATOM 681 C C . THR A 1 87 ? -4.885 -2.714 -2.887 1.00 97.31 87 THR A C 1
ATOM 683 O O . THR A 1 87 ? -4.188 -3.119 -3.817 1.00 97.31 87 THR A O 1
ATOM 686 N N . ASP A 1 88 ? -5.803 -1.763 -3.046 1.00 97.88 88 ASP A N 1
ATOM 687 C CA . ASP A 1 88 ? -6.160 -1.158 -4.330 1.00 97.88 88 ASP A CA 1
ATOM 688 C C . ASP A 1 88 ? -4.976 -0.462 -5.007 1.00 97.88 88 ASP A C 1
ATOM 690 O O . ASP A 1 88 ? -4.797 -0.581 -6.220 1.00 97.88 88 ASP A O 1
ATOM 694 N N . VAL A 1 89 ? -4.145 0.259 -4.244 1.00 97.00 89 VAL A N 1
ATOM 695 C CA . VAL A 1 89 ? -2.921 0.887 -4.768 1.00 97.00 89 VAL A CA 1
ATOM 696 C C . VAL A 1 89 ? -1.979 -0.168 -5.343 1.00 97.00 89 VAL A C 1
ATOM 698 O O . VAL A 1 89 ? -1.482 0.001 -6.457 1.00 97.00 89 VAL A O 1
ATOM 701 N N . ASN A 1 90 ? -1.751 -1.260 -4.611 1.00 97.50 90 ASN A N 1
ATOM 702 C CA . ASN A 1 90 ? -0.839 -2.318 -5.041 1.00 97.50 90 ASN A CA 1
ATOM 703 C C . ASN A 1 90 ? -1.388 -3.086 -6.248 1.00 97.50 90 ASN A C 1
ATOM 705 O O . ASN A 1 90 ? -0.658 -3.286 -7.217 1.00 97.50 90 ASN A O 1
ATOM 709 N N . VAL A 1 91 ? -2.668 -3.474 -6.218 1.00 97.19 91 VAL A N 1
ATOM 710 C CA . VAL A 1 91 ? -3.325 -4.181 -7.326 1.00 97.19 91 VAL A CA 1
ATOM 711 C C . VAL A 1 91 ? -3.306 -3.319 -8.580 1.00 97.19 91 VAL A C 1
ATOM 713 O O . VAL A 1 91 ? -2.821 -3.777 -9.607 1.00 97.19 91 VAL A O 1
ATOM 716 N N . ARG A 1 92 ? -3.732 -2.051 -8.499 1.00 96.44 92 ARG A N 1
ATOM 717 C CA . ARG A 1 92 ? -3.721 -1.142 -9.654 1.00 96.44 92 ARG A CA 1
ATOM 718 C C . ARG A 1 92 ? -2.320 -0.990 -10.236 1.00 96.44 92 ARG A C 1
ATOM 720 O O . ARG A 1 92 ? -2.146 -1.134 -11.441 1.00 96.44 92 ARG A O 1
ATOM 727 N N . TRP A 1 93 ? -1.324 -0.735 -9.388 1.00 96.38 93 TRP A N 1
ATOM 728 C CA . TRP A 1 93 ? 0.050 -0.556 -9.849 1.00 96.38 93 TRP A CA 1
ATOM 729 C C . TRP A 1 93 ? 0.601 -1.820 -10.520 1.00 96.38 93 TRP A C 1
ATOM 731 O O . TRP A 1 93 ? 1.206 -1.736 -11.589 1.00 96.38 93 TRP A O 1
ATOM 741 N N . LEU A 1 94 ? 0.364 -2.997 -9.933 1.00 95.31 94 LEU A N 1
ATOM 742 C CA . LEU A 1 94 ? 0.785 -4.272 -10.514 1.00 95.31 94 LEU A CA 1
ATOM 743 C C . LEU A 1 94 ? 0.061 -4.565 -11.827 1.00 95.31 94 LEU A C 1
ATOM 745 O O . LEU A 1 94 ? 0.716 -4.974 -12.782 1.00 95.31 94 LEU A O 1
ATOM 749 N N . SER A 1 95 ? -1.250 -4.338 -11.903 1.00 94.56 95 SER A N 1
ATOM 750 C CA . SER A 1 95 ? -2.024 -4.512 -13.134 1.00 94.56 95 SER A CA 1
ATOM 751 C C . SER A 1 95 ? -1.499 -3.610 -14.250 1.00 94.56 95 SER A C 1
ATOM 753 O O . SER A 1 95 ? -1.269 -4.088 -15.362 1.00 94.56 95 SER A O 1
ATOM 755 N N . ASP A 1 96 ? -1.207 -2.342 -13.949 1.00 92.06 96 ASP A N 1
ATOM 756 C CA . ASP A 1 96 ? -0.611 -1.410 -14.909 1.00 92.06 96 ASP A CA 1
ATOM 757 C C . ASP A 1 96 ? 0.749 -1.919 -15.409 1.00 92.06 96 ASP A C 1
ATOM 759 O O . ASP A 1 96 ? 0.997 -1.945 -16.615 1.00 92.06 96 ASP A O 1
ATOM 763 N N . VAL A 1 97 ? 1.622 -2.376 -14.507 1.00 92.06 97 VAL A N 1
ATOM 764 C CA . VAL A 1 97 ? 2.946 -2.911 -14.864 1.00 92.06 97 VAL A CA 1
ATOM 765 C C . VAL A 1 97 ? 2.835 -4.193 -15.692 1.00 92.06 97 VAL A C 1
ATOM 767 O O . VAL A 1 97 ? 3.494 -4.319 -16.723 1.00 92.06 97 VAL A O 1
ATOM 770 N N . LEU A 1 98 ? 1.985 -5.138 -15.289 1.00 90.19 98 LEU A N 1
ATOM 771 C CA . LEU A 1 98 ? 1.815 -6.423 -15.971 1.00 90.19 98 LEU A CA 1
ATOM 772 C C . LEU A 1 98 ? 1.156 -6.274 -17.347 1.00 90.19 98 LEU A C 1
ATOM 774 O O . LEU A 1 98 ? 1.498 -7.027 -18.265 1.00 90.19 98 LEU A O 1
ATOM 778 N N . SER A 1 99 ? 0.274 -5.286 -17.525 1.00 89.62 99 SER A N 1
ATOM 779 C CA . SER A 1 99 ? -0.354 -4.988 -18.820 1.00 89.62 99 SER A CA 1
ATOM 780 C C . SER A 1 99 ? 0.671 -4.647 -19.910 1.00 89.62 99 SER A C 1
ATOM 782 O O . SER A 1 99 ? 0.460 -4.961 -21.081 1.00 89.62 99 SER A O 1
ATOM 784 N N . ILE A 1 100 ? 1.828 -4.094 -19.525 1.00 85.50 100 ILE A N 1
ATOM 785 C CA . ILE A 1 100 ? 2.929 -3.760 -20.439 1.00 85.50 100 ILE A CA 1
ATOM 786 C C . ILE A 1 100 ? 3.610 -5.035 -20.964 1.00 85.50 100 ILE A C 1
ATOM 788 O O . ILE A 1 100 ? 4.049 -5.083 -22.111 1.00 85.50 100 ILE A O 1
ATOM 792 N N . CYS A 1 101 ? 3.690 -6.091 -20.150 1.00 74.56 101 CYS A N 1
ATOM 793 C CA . CYS A 1 101 ? 4.367 -7.347 -20.504 1.00 74.56 101 CYS A CA 1
ATOM 794 C C . CYS A 1 101 ? 3.436 -8.340 -21.201 1.00 74.56 101 CYS A C 1
ATOM 796 O O . CYS A 1 101 ? 3.882 -9.174 -21.992 1.00 74.56 101 CYS A O 1
ATOM 798 N N . ARG A 1 102 ? 2.151 -8.308 -20.839 1.00 69.62 102 ARG A N 1
ATOM 799 C CA . ARG A 1 102 ? 1.115 -9.259 -21.252 1.00 69.62 102 ARG A CA 1
ATOM 800 C C . ARG A 1 102 ? -0.153 -8.478 -21.610 1.00 69.62 102 ARG A C 1
ATOM 802 O O . ARG A 1 102 ? -1.083 -8.436 -20.806 1.00 69.62 102 ARG A O 1
ATOM 809 N N . PRO A 1 103 ? -0.226 -7.909 -22.828 1.00 59.81 103 PRO A N 1
ATOM 810 C CA . PRO A 1 103 ? -1.368 -7.102 -23.255 1.00 59.81 103 PRO A CA 1
ATOM 811 C C . PRO A 1 103 ? -2.710 -7.849 -23.210 1.00 59.81 103 PRO A C 1
ATOM 813 O O . PRO A 1 103 ? -3.754 -7.221 -23.233 1.00 59.81 103 PRO A O 1
ATOM 816 N N . GLN A 1 104 ? -2.702 -9.186 -23.149 1.00 58.84 104 GLN A N 1
ATOM 817 C CA . GLN A 1 104 ? -3.906 -10.023 -23.145 1.00 58.84 104 GLN A CA 1
ATOM 818 C C . GLN A 1 104 ? -4.614 -10.095 -21.778 1.00 58.84 104 GLN A C 1
ATOM 820 O O . GLN A 1 104 ? -5.678 -10.691 -21.692 1.00 58.84 104 GLN A O 1
ATOM 825 N N . LEU A 1 105 ? -4.048 -9.514 -20.710 1.00 55.56 105 LEU A N 1
ATOM 826 C CA . LEU A 1 105 ? -4.696 -9.448 -19.389 1.00 55.56 105 LEU A CA 1
ATOM 827 C C . LEU A 1 105 ? -5.756 -8.334 -19.287 1.00 55.56 105 LEU A C 1
ATOM 829 O O . LEU A 1 105 ? -6.516 -8.319 -18.328 1.00 55.56 105 LEU A O 1
ATOM 833 N N . SER A 1 106 ? -5.844 -7.417 -20.259 1.00 52.00 106 SER A N 1
ATOM 834 C CA . SER A 1 106 ? -6.798 -6.297 -20.214 1.00 52.00 106 SER A CA 1
ATOM 835 C C . SER A 1 106 ? -8.255 -6.674 -20.502 1.00 52.00 106 SER A C 1
ATOM 837 O O . SER A 1 106 ? -9.143 -5.849 -20.269 1.00 52.00 106 SER A O 1
ATOM 839 N N . ASP A 1 107 ? -8.502 -7.875 -21.031 1.00 52.94 107 ASP A N 1
ATOM 840 C CA . ASP A 1 107 ? -9.785 -8.212 -21.660 1.00 52.94 107 ASP A CA 1
ATOM 841 C C . ASP A 1 107 ? -10.652 -9.166 -20.819 1.00 52.94 107 ASP A C 1
ATOM 843 O O . ASP A 1 107 ? -11.871 -9.160 -20.982 1.00 52.94 107 ASP A O 1
ATOM 847 N N . ASP A 1 108 ? -10.073 -9.898 -19.860 1.00 50.34 108 ASP A N 1
ATOM 848 C CA . ASP A 1 108 ? -10.812 -10.897 -19.068 1.00 50.34 108 ASP A CA 1
ATOM 849 C C . ASP A 1 108 ? -11.398 -10.345 -17.748 1.00 50.34 108 ASP A C 1
ATOM 851 O O . ASP A 1 108 ? -12.357 -10.903 -17.218 1.00 50.34 108 ASP A O 1
ATOM 855 N N . GLU A 1 109 ? -10.915 -9.206 -17.235 1.00 51.75 109 GLU A N 1
ATOM 856 C CA . GLU A 1 109 ? -11.357 -8.653 -15.935 1.00 51.75 109 GLU A CA 1
ATOM 857 C C . GLU A 1 109 ? -12.485 -7.608 -16.034 1.00 51.75 109 GLU A C 1
ATOM 859 O O . GLU A 1 109 ? -12.938 -7.074 -15.025 1.00 51.75 109 GLU A O 1
ATOM 864 N N . LYS A 1 110 ? -13.007 -7.325 -17.236 1.00 40.00 110 LYS A N 1
ATOM 865 C CA . LYS A 1 110 ? -14.218 -6.491 -17.403 1.00 40.00 110 LYS A CA 1
ATOM 866 C C . LYS A 1 110 ? -15.528 -7.284 -17.328 1.00 40.00 110 LYS A C 1
ATOM 868 O O . LYS A 1 110 ? -16.592 -6.701 -17.539 1.00 40.00 110 LYS A O 1
ATOM 873 N N . GLN A 1 111 ? -15.471 -8.589 -17.055 1.00 35.62 111 GLN A N 1
ATOM 874 C CA . GLN A 1 111 ? -16.631 -9.476 -17.163 1.00 35.62 111 GLN A CA 1
ATOM 875 C C . GLN A 1 111 ? -16.824 -10.448 -15.983 1.00 35.62 111 GLN A C 1
ATOM 877 O O . GLN A 1 111 ? -17.392 -11.524 -16.187 1.00 35.62 111 GLN A O 1
ATOM 882 N N . GLN A 1 112 ? -16.423 -10.078 -14.762 1.00 38.31 112 GLN A N 1
ATOM 883 C CA . GLN A 1 112 ? -16.902 -10.730 -13.532 1.00 38.31 112 GLN A CA 1
ATOM 884 C C . GLN A 1 112 ? -17.348 -9.714 -12.487 1.00 38.31 112 GLN A C 1
ATOM 886 O O . GLN A 1 112 ? -16.573 -8.776 -12.208 1.00 38.31 112 GLN A O 1
#

InterPro domains:
  IPR036271 Tetracyclin repressor-like, C-terminal domain superfamily [SSF48498] (46-99)

Sequence (112 aa):
KSASIHYHFPTKGDLGQALAKRYTEDGLAYLTGLRADSDDLNLWMKGYTEIFRMALVNDNRMCLCGIMAAEYDDLPPEVRAEVDAFTDVNVRWLSDVLSICRPQLSDDEKQQ

=== Feature glossary ===
Key to the feature types in this record:

Secondary structure (8-state, DSSP). Secondary structure is the local, repeating backbone conformation. DSSP classifies it into eight states by reading the hydrogen-bond network: three helix types (H, G, I), two β types (E, B), two non-regular types (T, S), and unstructured coil (-).

Backbone torsions (φ/ψ). Backbone dihedral angles. Every residue except chain termini has a φ (preceding-C → N → Cα → C) and a ψ (N → Cα → C → next-N). They are reported in degrees following the IUPAC sign convention. Secondary structure is essentially a statement about which (φ, ψ) basin each residue occupies.

Predicted aligned error. Predicted Aligned Error (PAE) is an AlphaFold confidence matrix: entry (i, j) is the expected error in the position of residue j, in ångströms, when the prediction is superimposed on the true structure at residue i. Low PAE within a block of residues means that block is internally rigid and well-predicted; high PAE between two blocks means their relative placement is uncertain even if each block individually is confident.

B-factor. B-factor (Debye–Waller factor) reflects atomic displacement in the crystal lattice. It is an experimental observable (units Å²), not a prediction; low values mean the atom is pinned down, high values mean it moves or is heterogeneous across the crystal.

Secondary structure (3-state, P-SEA). Three-state secondary structure (P-SEA) collapses the eight DSSP classes into helix (a), strand (b), and coil (c). P-SEA assigns these from Cα geometry alone — distances and angles — without requiring backbone oxygens, so it works on any Cα trace.

Sequence. Primary structure: the covalent order of the twenty standard amino acids along the backbone. Two proteins with the same sequence will (almost always) fold to the same structure; two with 30% identity often share a fold but not the details.

pLDDT. pLDDT is the predicted lDDT-Cα score: AlphaFold's confidence that the local environment of each residue (all inter-atomic distances within 15 Å) is correctly placed. It is a per-residue number between 0 and 100, with higher meaning more reliable.

InterPro / GO / CATH / organism. Functional annotations link the protein to curated databases. InterPro entries identify conserved domains and families by matching the sequence against member-database signatures (Pfam, PROSITE, CDD, …). Gene Ontology (GO) terms describe molecular function, biological process, and cellular component in a controlled vocabulary. CATH places the structure in a hierarchical fold classification (Class/Architecture/Topology/Homologous-superfamily). The organism is the source species.

Contact-map, Ramachandran, and PAE plots. Three diagnostic plots accompany the record. The Cα contact map visualizes the tertiary structure as a 2D adjacency mat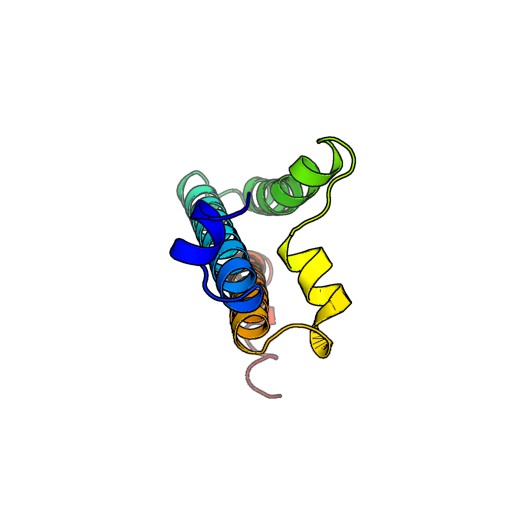rix (8 Å cutoff, sequence-local contacts suppressed). The Ramachandran plot shows the distribution of backbone (φ, ψ) torsions, with points in the α and β basins reflecting secondary structure content. The PAE plot shows AlphaFold's inter-residue confidence as a color matrix.

mmCIF coordinates. The mmCIF table is the protein's shape written out atom by atom. For each backbone N, Cα, C, and carbonyl O, it records an (x, y, z) coordinate triple in Å plus the residue type, chain letter, and residue number.

Radius of gyration, Cα contacts, bounding box. Three whole-structure scalars: the radius of gyration (RMS distance of Cα from centroid, in Å), the count of Cα–Cα contacts (pairs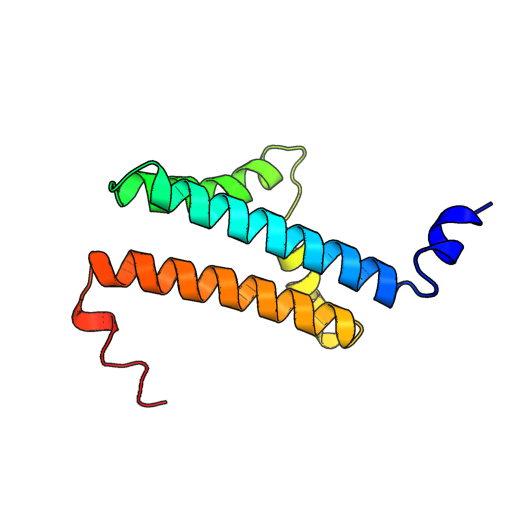 closer than 8 Å and separated by more than four residues in sequence — i.e. tertiary, not local, contacts), and the bounding-box dimensions. Together they distinguish compact globular folds from extended fibres or disordered chains.

Foldseek 3Di. The Foldseek 3Di string encodes local tertiary geometry as a 20-letter alphabet — one character per residue — derived from the relative positions of nearby Cα atoms. Unlike the amino-acid sequence, 3Di is a direct function of the 3D structure, so two proteins with the same fold have similar 3Di strings even at low sequence identity.

Rendered structure images. Six rendered views show the 3D structure from the faces of a cube — i.e. along ±x, ±y, ±z. Rendering representation is drawn randomly per protein from cartoon (secondary-structure ribbons), sticks (backbone bonds), or molecular surface; coloring is either N→C rainbow (blue at the N-terminus through red at the C-terminus) or one color per chain.

Nearest PDB structures. The Foldseek neighbor list gives the closest experimentally determined structures in the PDB, ranked by structural alignment. TM-score near 1 means near-identical fold; near 0.3 means only rough topology match. This is how one finds what a novel AlphaFold prediction most resembles in the solved-structure universe.

Solvent-accessible surface area. SASA measures how much of the protein is reachable by solvent. It is computed by rolling a water-sized probe over the atomic surface and summing the exposed area (Å²). Per-residue SASA distinguishes core (buried, low SASA) from surface (exposed, high SASA) residues; total SASA is a whole-molecule size measure.